Protein AF-A0A2I0R6R6-F1 (afdb_monomer_lite)

Foldseek 3Di:
DQLVPDPVQQLQAAPVSHGDDPVQSVFKFKDAQVVLLVVVVLCVVVVDPDDPVQDPDDDDDDCPPPDLVRQLVVLVVVPAPQQFWKKWHDDNRTIITGGVVSCSRSVCSSPVPDDIDIGGPVNDPHDD

Sequence (128 aa):
MPFSDYIANWIFTDENDQLASQEHQDQIFPLTKEAANFLWDYEMKVGIEISEKYFRSVSTFNSEFSDQQTIKKYLYNLGIPFDQKIFITQQPDTAFVLTYKMVIIYSHNLFFAHDQSVWNKTLSWLPD

Organism: NCBI:txid2058658

Secondary structure (DSSP, 8-state):
--GGGSTTGGGGB-TTS-B--HHHHTTEEEPPHHHHHHHHHHHHHHT----GGG-S-------TT--HHHHHHHHHHTT--TT-EEEEEEETTEEEEEEHHHHHHTHHHHTSSS---EE-TT---S--

pLDDT: mean 86.38, std 9.06, range [47.78, 95.69]

Radius of gyration: 14.96 Å; chains: 1; bounding box: 31×33×40 Å

Structure (mmCIF, N/CA/C/O backbone):
data_AF-A0A2I0R6R6-F1
#
_entry.id   AF-A0A2I0R6R6-F1
#
loop_
_atom_site.group_PDB
_atom_site.id
_atom_site.type_symbol
_atom_site.label_atom_id
_atom_site.label_alt_id
_atom_site.label_comp_id
_atom_site.label_asym_id
_atom_site.label_entity_id
_atom_site.label_seq_id
_atom_site.pdbx_PDB_ins_code
_atom_site.Cartn_x
_atom_site.Cartn_y
_atom_site.Cartn_z
_atom_site.occupancy
_atom_site.B_iso_or_equiv
_atom_site.auth_seq_id
_atom_site.auth_comp_id
_atom_site.auth_asym_id
_atom_site.auth_atom_id
_atom_site.pdbx_PDB_model_num
ATOM 1 N N . MET A 1 1 ? 12.514 -15.211 -0.666 1.00 56.72 1 MET A N 1
ATOM 2 C CA . MET A 1 1 ? 13.018 -14.718 0.630 1.00 56.72 1 MET A CA 1
ATOM 3 C C . MET A 1 1 ? 11.858 -14.807 1.606 1.00 56.72 1 MET A C 1
ATOM 5 O O . MET A 1 1 ? 10.776 -14.386 1.205 1.00 56.72 1 MET A O 1
ATOM 9 N N . PRO A 1 2 ? 12.019 -15.424 2.786 1.00 63.69 2 PRO A N 1
ATOM 10 C CA . PRO A 1 2 ? 10.997 -15.396 3.832 1.00 63.69 2 PRO A CA 1
ATOM 11 C C . PRO A 1 2 ? 10.614 -13.952 4.176 1.00 63.69 2 PRO A C 1
ATOM 13 O O . PRO A 1 2 ? 11.467 -13.069 4.148 1.00 63.69 2 PRO A O 1
ATOM 16 N N . PHE A 1 3 ? 9.342 -13.705 4.489 1.00 67.31 3 PHE A N 1
ATOM 17 C CA . PHE A 1 3 ? 8.840 -12.366 4.815 1.00 67.31 3 PHE A CA 1
ATOM 18 C C . PHE A 1 3 ? 9.573 -11.729 6.007 1.00 67.31 3 PHE A C 1
ATOM 20 O O . PHE A 1 3 ? 9.874 -10.537 5.990 1.00 67.31 3 PHE A O 1
ATOM 27 N N . SER A 1 4 ? 9.939 -12.548 6.998 1.00 68.38 4 SER A N 1
ATOM 28 C CA . SER A 1 4 ? 10.733 -12.150 8.165 1.00 68.38 4 SER A CA 1
ATOM 29 C C . SER A 1 4 ? 12.092 -11.551 7.811 1.00 68.38 4 SER A C 1
ATOM 31 O O . SER A 1 4 ? 12.589 -10.715 8.555 1.00 68.38 4 SER A O 1
ATOM 33 N N . ASP A 1 5 ? 12.678 -11.947 6.682 1.00 67.12 5 ASP A N 1
ATOM 34 C CA . ASP A 1 5 ? 14.032 -11.550 6.290 1.00 67.12 5 ASP A CA 1
ATOM 35 C C . ASP A 1 5 ? 14.020 -10.313 5.379 1.00 67.12 5 ASP A C 1
ATOM 37 O O . ASP A 1 5 ? 15.066 -9.846 4.924 1.00 67.12 5 ASP A O 1
ATOM 41 N N . TYR A 1 6 ? 12.829 -9.784 5.081 1.00 74.44 6 TYR A N 1
ATOM 42 C CA . TYR A 1 6 ? 12.669 -8.603 4.254 1.00 74.44 6 TYR A CA 1
ATOM 43 C C . TYR A 1 6 ? 12.976 -7.333 5.056 1.00 74.44 6 TYR A C 1
ATOM 45 O O . TYR A 1 6 ? 12.436 -7.123 6.140 1.00 74.44 6 TYR A O 1
ATOM 53 N N . ILE A 1 7 ? 13.812 -6.454 4.496 1.00 72.25 7 ILE A N 1
ATOM 54 C CA . ILE A 1 7 ? 14.359 -5.270 5.188 1.00 72.25 7 ILE A CA 1
ATOM 55 C C . ILE A 1 7 ? 13.288 -4.294 5.704 1.00 72.25 7 ILE A C 1
ATOM 57 O O . ILE A 1 7 ? 13.529 -3.551 6.651 1.00 72.25 7 ILE A O 1
ATOM 61 N N . ALA A 1 8 ? 12.097 -4.313 5.105 1.00 80.31 8 ALA A N 1
ATOM 62 C CA . ALA A 1 8 ? 10.976 -3.452 5.466 1.00 80.31 8 ALA A CA 1
ATOM 63 C C . ALA A 1 8 ? 9.806 -4.220 6.113 1.00 80.31 8 ALA A C 1
ATOM 65 O O . ALA A 1 8 ? 8.656 -3.805 6.006 1.00 80.31 8 ALA A O 1
ATOM 66 N N . ASN A 1 9 ? 10.073 -5.358 6.766 1.00 82.81 9 ASN A N 1
ATOM 67 C CA . ASN A 1 9 ? 9.042 -6.142 7.459 1.00 82.81 9 ASN A CA 1
ATOM 68 C C . ASN A 1 9 ? 8.326 -5.354 8.580 1.00 82.81 9 ASN A C 1
ATOM 70 O O . ASN A 1 9 ? 7.158 -5.624 8.851 1.00 82.81 9 ASN A O 1
ATOM 74 N N . TRP A 1 10 ? 8.992 -4.349 9.162 1.00 87.50 10 TRP A N 1
ATOM 75 C CA . TRP A 1 10 ? 8.463 -3.454 10.194 1.00 87.50 10 TRP A CA 1
ATOM 76 C C . TRP A 1 10 ? 7.212 -2.698 9.736 1.00 87.50 10 TRP A C 1
ATOM 78 O O . TRP A 1 10 ? 6.381 -2.342 10.557 1.00 87.50 10 TRP A O 1
ATOM 88 N N . ILE A 1 11 ? 7.023 -2.512 8.424 1.00 90.56 11 ILE A N 1
ATOM 89 C CA . ILE A 1 11 ? 5.799 -1.921 7.866 1.00 90.56 11 ILE A CA 1
ATOM 90 C C . ILE A 1 11 ? 4.561 -2.712 8.308 1.00 90.56 11 ILE A C 1
ATOM 92 O O . ILE A 1 11 ? 3.484 -2.153 8.502 1.00 90.56 11 ILE A O 1
ATOM 96 N N . PHE A 1 12 ? 4.716 -4.020 8.493 1.00 91.69 12 PHE A N 1
ATOM 97 C CA . PHE A 1 12 ? 3.628 -4.940 8.784 1.00 91.69 12 PHE A CA 1
ATOM 98 C C . PHE A 1 12 ? 3.636 -5.415 10.236 1.00 91.69 12 PHE A C 1
ATOM 100 O O . PHE A 1 12 ? 3.260 -6.556 10.524 1.00 91.69 12 PHE A O 1
ATOM 107 N N . THR A 1 13 ? 4.063 -4.548 11.151 1.00 90.38 13 THR A N 1
ATOM 108 C CA . THR A 1 13 ? 3.806 -4.727 12.576 1.00 90.38 13 THR A CA 1
ATOM 109 C C . THR A 1 13 ? 2.443 -4.162 12.967 1.00 90.38 13 THR A C 1
ATOM 111 O O . THR A 1 13 ? 1.887 -3.286 12.301 1.00 90.38 13 THR A O 1
ATOM 114 N N . ASP A 1 14 ? 1.849 -4.731 14.011 1.00 83.44 14 ASP A N 1
ATOM 115 C CA . ASP A 1 14 ? 0.663 -4.171 14.645 1.00 83.44 14 ASP A CA 1
ATOM 116 C C . ASP A 1 14 ? 1.018 -3.026 15.613 1.00 83.44 14 ASP A C 1
ATOM 118 O O . ASP A 1 14 ? 2.167 -2.613 15.744 1.00 83.44 14 ASP A O 1
ATOM 122 N N . GLU A 1 15 ? 0.007 -2.511 16.308 1.00 78.31 15 GLU A N 1
ATOM 123 C CA . GLU A 1 15 ? 0.135 -1.416 17.278 1.00 78.31 15 GLU A CA 1
ATOM 124 C C . GLU A 1 15 ? 1.020 -1.731 18.498 1.00 78.31 15 GLU A C 1
ATOM 126 O O . GLU A 1 15 ? 1.375 -0.818 19.239 1.00 78.31 15 GLU A O 1
ATOM 131 N N . ASN A 1 16 ? 1.382 -3.001 18.702 1.00 84.19 16 ASN A N 1
ATOM 132 C CA . ASN A 1 16 ? 2.280 -3.470 19.758 1.00 84.19 16 ASN A CA 1
ATOM 133 C C . ASN A 1 16 ? 3.646 -3.904 19.193 1.00 84.19 16 ASN A C 1
ATOM 135 O O . ASN A 1 16 ? 4.353 -4.705 19.819 1.00 84.19 16 ASN A O 1
ATOM 139 N N . ASP A 1 17 ? 3.985 -3.440 17.986 1.00 82.62 17 ASP A N 1
ATOM 140 C CA . ASP A 1 17 ? 5.187 -3.805 17.236 1.00 82.62 17 ASP A CA 1
ATOM 141 C C . ASP A 1 17 ? 5.319 -5.318 16.976 1.00 82.62 17 ASP A C 1
ATOM 143 O O . ASP A 1 17 ? 6.414 -5.832 16.728 1.00 82.62 17 ASP A O 1
ATOM 147 N N . GLN A 1 18 ? 4.207 -6.064 17.016 1.00 86.69 18 GLN A N 1
ATOM 148 C CA . GLN A 1 18 ? 4.216 -7.494 16.722 1.00 86.69 18 GLN A CA 1
ATOM 149 C C . GLN A 1 18 ? 4.084 -7.725 15.225 1.00 86.69 18 GLN A C 1
ATOM 151 O O . GLN A 1 18 ? 3.228 -7.150 14.556 1.00 86.69 18 GLN A O 1
ATOM 156 N N . LEU A 1 19 ? 4.933 -8.603 14.695 1.00 84.00 19 LEU A N 1
ATOM 157 C CA . LEU A 1 19 ? 4.920 -8.973 13.285 1.00 84.00 19 LEU A CA 1
ATOM 158 C C . LEU A 1 19 ? 3.559 -9.554 12.878 1.00 84.00 19 LEU A C 1
ATOM 160 O O . LEU A 1 19 ? 2.902 -10.245 13.658 1.00 84.00 19 LEU A O 1
ATOM 164 N N . ALA A 1 20 ? 3.169 -9.306 11.628 1.00 84.50 20 ALA A N 1
ATOM 165 C CA . ALA A 1 20 ? 1.947 -9.820 11.025 1.00 84.50 20 ALA A CA 1
ATOM 166 C C . ALA A 1 20 ? 1.675 -11.298 11.356 1.00 84.50 20 ALA A C 1
ATOM 168 O O . ALA A 1 20 ? 2.571 -12.140 11.275 1.00 84.50 20 ALA A O 1
ATOM 169 N N . SER A 1 21 ? 0.417 -11.631 11.662 1.00 89.88 21 SER A N 1
ATOM 170 C CA . SER A 1 21 ? -0.017 -13.026 11.792 1.00 89.88 21 SER A CA 1
ATOM 171 C C . SER A 1 21 ? 0.223 -13.792 10.486 1.00 89.88 21 SER A C 1
ATOM 173 O O . SER A 1 21 ? 0.298 -13.192 9.413 1.00 89.88 21 SER A O 1
ATOM 175 N N . GLN A 1 22 ? 0.290 -15.125 10.542 1.00 89.12 22 GLN A N 1
ATOM 176 C CA . GLN A 1 22 ? 0.483 -15.924 9.325 1.00 89.12 22 GLN A CA 1
ATOM 177 C C . GLN A 1 22 ? -0.611 -15.657 8.274 1.00 89.12 22 GLN A C 1
ATOM 179 O O . GLN A 1 22 ? -0.305 -15.516 7.096 1.00 89.12 22 GLN A O 1
ATOM 184 N N . GLU A 1 23 ? -1.866 -15.484 8.705 1.00 91.56 23 GLU A N 1
ATOM 185 C CA . GLU A 1 23 ? -2.989 -15.131 7.820 1.00 91.56 23 GLU A CA 1
ATOM 186 C C . GLU A 1 23 ? -2.745 -13.819 7.053 1.00 91.56 23 GLU A C 1
ATOM 188 O O . GLU A 1 23 ? -3.145 -13.674 5.895 1.00 91.56 23 GLU A O 1
ATOM 193 N N . HIS A 1 24 ? -2.110 -12.840 7.700 1.00 92.19 24 HIS A N 1
ATOM 194 C CA . HIS A 1 24 ? -1.768 -11.567 7.074 1.00 92.19 24 HIS A CA 1
ATOM 195 C C . HIS A 1 24 ? -0.548 -11.709 6.159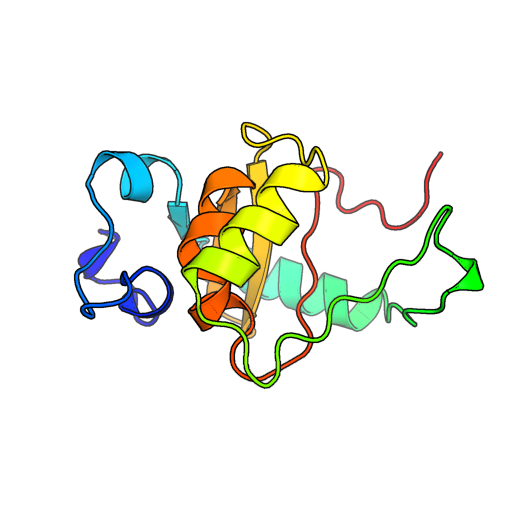 1.00 92.19 24 HIS A C 1
ATOM 197 O O . HIS A 1 24 ? -0.564 -11.199 5.041 1.00 92.19 24 HIS A O 1
ATOM 203 N N . GLN A 1 25 ? 0.482 -12.443 6.592 1.00 89.88 25 GLN A N 1
ATOM 204 C CA . GLN A 1 25 ? 1.675 -12.705 5.780 1.00 89.88 25 GLN A CA 1
ATOM 205 C C . GLN A 1 25 ? 1.330 -13.407 4.461 1.00 89.88 25 GLN A C 1
ATOM 207 O O . GLN A 1 25 ? 1.870 -13.047 3.419 1.00 89.88 25 GLN A O 1
ATOM 212 N N . ASP A 1 26 ? 0.357 -14.320 4.465 1.00 91.38 26 ASP A N 1
ATOM 213 C CA . ASP A 1 26 ? -0.121 -15.015 3.260 1.00 91.38 26 ASP A CA 1
ATOM 214 C C . ASP A 1 26 ? -0.829 -14.082 2.252 1.00 91.38 26 ASP A C 1
ATOM 216 O O . ASP A 1 26 ? -1.164 -14.485 1.134 1.00 91.38 26 ASP A O 1
ATOM 220 N N . GLN A 1 27 ? -1.061 -12.821 2.627 1.00 93.75 27 GLN A N 1
ATOM 221 C CA . GLN A 1 27 ? -1.647 -11.775 1.790 1.00 93.75 27 GLN A CA 1
ATOM 222 C C . GLN A 1 27 ? -0.652 -10.670 1.424 1.00 93.75 27 GLN A C 1
ATOM 224 O O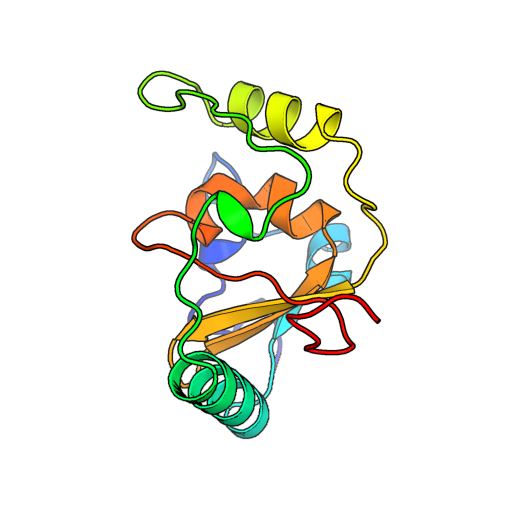 . GLN A 1 27 ? -1.042 -9.735 0.722 1.00 93.75 27 GLN A O 1
ATOM 229 N N . ILE A 1 28 ? 0.607 -10.769 1.863 1.00 92.69 28 ILE A N 1
ATOM 230 C CA . ILE A 1 28 ? 1.656 -9.781 1.613 1.00 92.69 28 ILE A CA 1
ATOM 231 C C . ILE A 1 28 ? 2.784 -10.451 0.833 1.00 92.69 28 ILE A C 1
ATOM 233 O O . ILE A 1 28 ? 3.467 -11.350 1.316 1.00 92.69 28 ILE A O 1
ATOM 237 N N . PHE A 1 29 ? 3.006 -9.985 -0.391 1.00 92.00 29 PHE A N 1
ATOM 238 C CA . PHE A 1 29 ? 3.980 -10.559 -1.310 1.00 92.00 29 PHE A CA 1
ATOM 239 C C . PHE A 1 29 ? 5.033 -9.501 -1.650 1.00 92.00 29 PHE A C 1
ATOM 241 O O . PHE A 1 29 ? 4.784 -8.650 -2.511 1.00 92.00 29 PHE A O 1
ATOM 248 N N . PRO A 1 30 ? 6.209 -9.527 -0.998 1.00 91.75 30 PRO A N 1
ATOM 249 C CA . PRO A 1 30 ? 7.323 -8.671 -1.379 1.00 91.75 30 PRO A CA 1
ATOM 250 C C . PRO A 1 30 ? 7.715 -8.925 -2.832 1.00 91.75 30 PRO A C 1
ATOM 252 O O . PRO A 1 30 ? 7.847 -10.075 -3.265 1.00 91.75 30 PRO A O 1
ATOM 255 N N . LEU A 1 31 ? 7.899 -7.850 -3.588 1.00 91.56 31 LEU A N 1
ATOM 256 C CA . LEU A 1 31 ? 8.353 -7.933 -4.966 1.00 91.56 31 LEU A CA 1
ATOM 257 C C . LEU A 1 31 ? 9.871 -8.118 -5.032 1.00 91.56 31 LEU A C 1
ATOM 259 O O . LEU A 1 31 ? 10.618 -7.786 -4.109 1.00 91.56 31 LEU A O 1
ATOM 263 N N . THR A 1 32 ? 10.339 -8.670 -6.151 1.00 91.94 32 THR A N 1
ATOM 264 C CA . THR A 1 32 ? 11.771 -8.671 -6.458 1.00 91.94 32 THR A CA 1
ATOM 265 C C . THR A 1 32 ? 12.251 -7.236 -6.667 1.00 91.94 32 THR A C 1
ATOM 267 O O . THR A 1 32 ? 11.470 -6.362 -7.045 1.00 91.94 32 THR A O 1
ATOM 270 N N . LYS A 1 33 ? 13.555 -6.993 -6.495 1.00 92.19 33 LYS A N 1
ATOM 271 C CA . LYS A 1 33 ? 14.146 -5.670 -6.758 1.00 92.19 33 LYS A CA 1
ATOM 272 C C . LYS A 1 33 ? 13.865 -5.176 -8.177 1.00 92.19 33 LYS A C 1
ATOM 274 O O . LYS A 1 33 ? 13.617 -3.997 -8.372 1.00 92.19 33 LYS A O 1
ATOM 279 N N . GLU A 1 34 ? 13.899 -6.064 -9.167 1.00 95.50 34 GLU A N 1
ATOM 280 C CA . GLU A 1 34 ? 13.592 -5.722 -10.561 1.00 95.50 34 GLU A CA 1
ATOM 281 C C . GLU A 1 34 ? 12.147 -5.227 -10.722 1.00 95.50 34 GLU A C 1
ATOM 283 O O . GLU A 1 34 ? 11.919 -4.171 -11.306 1.00 95.50 34 GLU A O 1
ATOM 288 N N . ALA A 1 35 ? 11.179 -5.943 -10.143 1.00 94.06 35 ALA A N 1
ATOM 289 C CA . ALA A 1 35 ? 9.774 -5.554 -10.203 1.00 94.06 35 ALA A CA 1
ATOM 290 C C . ALA A 1 35 ? 9.487 -4.267 -9.409 1.00 94.06 35 ALA A C 1
ATOM 292 O O . ALA A 1 35 ? 8.706 -3.436 -9.866 1.00 94.06 35 ALA A O 1
ATOM 293 N N . ALA A 1 36 ? 10.137 -4.077 -8.257 1.00 93.81 36 ALA A N 1
ATOM 294 C CA . ALA A 1 36 ? 10.030 -2.841 -7.485 1.00 93.81 36 ALA A CA 1
ATOM 295 C C . ALA A 1 36 ? 10.561 -1.630 -8.270 1.00 93.81 36 ALA A C 1
ATOM 297 O O . ALA A 1 36 ? 9.852 -0.634 -8.392 1.00 93.81 36 ALA A O 1
ATOM 298 N N . ASN A 1 37 ? 11.739 -1.758 -8.896 1.00 95.69 37 ASN A N 1
ATOM 299 C CA . ASN A 1 37 ? 12.310 -0.685 -9.715 1.00 95.69 37 ASN A CA 1
ATOM 300 C C . ASN A 1 37 ? 11.418 -0.353 -10.914 1.00 95.69 37 ASN A C 1
ATOM 302 O O . ASN A 1 37 ? 11.239 0.816 -11.235 1.00 95.69 37 ASN A O 1
ATOM 306 N N . PHE A 1 38 ? 10.821 -1.363 -11.557 1.00 94.94 38 PHE A N 1
ATOM 307 C CA . PHE A 1 38 ? 9.870 -1.134 -12.644 1.00 94.94 38 PHE A CA 1
ATOM 308 C C . PHE A 1 38 ? 8.674 -0.280 -12.196 1.00 94.94 38 PHE A C 1
ATOM 310 O O . PHE A 1 38 ? 8.318 0.672 -12.890 1.00 94.94 38 PHE A O 1
ATOM 317 N N . LEU A 1 39 ? 8.063 -0.604 -11.050 1.00 93.38 39 LEU A N 1
ATOM 318 C CA . LEU A 1 39 ? 6.922 0.152 -10.520 1.00 93.38 39 LEU A CA 1
ATOM 319 C C . LEU A 1 39 ? 7.319 1.573 -10.119 1.00 93.38 39 LEU A C 1
ATOM 321 O O . LEU A 1 39 ? 6.616 2.518 -10.468 1.00 93.38 39 LEU A O 1
ATOM 325 N N . TRP A 1 40 ? 8.468 1.728 -9.459 1.00 92.69 40 TRP A N 1
ATOM 326 C CA . TRP A 1 40 ? 9.005 3.035 -9.093 1.00 92.69 40 TRP A CA 1
ATOM 327 C C . TRP A 1 40 ? 9.232 3.921 -10.322 1.00 92.69 40 TRP A C 1
ATOM 329 O O . TRP A 1 40 ? 8.746 5.049 -10.392 1.00 92.69 40 TRP A O 1
ATOM 339 N N . ASP A 1 41 ? 9.919 3.391 -11.336 1.00 93.50 41 ASP A N 1
ATOM 340 C CA . ASP A 1 41 ? 10.157 4.097 -12.592 1.00 93.50 41 ASP A CA 1
ATOM 341 C C . ASP A 1 41 ? 8.852 4.458 -13.299 1.00 93.50 41 ASP A C 1
ATOM 343 O O . ASP A 1 41 ? 8.755 5.527 -13.903 1.00 93.50 41 ASP A O 1
ATOM 347 N N . TYR A 1 42 ? 7.862 3.563 -13.263 1.00 91.75 42 TYR A N 1
ATOM 348 C CA . TYR A 1 42 ? 6.547 3.818 -13.833 1.00 91.75 42 TYR A CA 1
ATOM 349 C C . TYR A 1 42 ? 5.860 4.992 -13.129 1.00 91.75 42 TYR A C 1
ATOM 351 O O . TYR A 1 42 ? 5.473 5.943 -13.804 1.00 91.75 42 TYR A O 1
ATOM 359 N N . GLU A 1 43 ? 5.777 4.983 -11.796 1.00 88.81 43 GLU A N 1
ATOM 360 C CA . GLU A 1 43 ? 5.182 6.070 -11.005 1.00 88.81 43 GLU A CA 1
ATOM 361 C C . GLU A 1 43 ? 5.842 7.422 -11.294 1.00 88.81 43 GLU A C 1
ATOM 363 O O . GLU A 1 43 ? 5.154 8.408 -11.573 1.00 88.81 43 GLU A O 1
ATOM 368 N N . MET A 1 44 ? 7.178 7.453 -11.313 1.00 88.31 44 MET A N 1
ATOM 369 C CA . MET A 1 44 ? 7.939 8.672 -11.595 1.00 88.31 44 MET A CA 1
ATOM 370 C C . MET A 1 44 ? 7.726 9.177 -13.028 1.00 88.31 44 MET A C 1
ATOM 372 O O . MET A 1 44 ? 7.696 10.386 -13.254 1.00 88.31 44 MET A O 1
ATOM 376 N N . LYS A 1 45 ? 7.563 8.273 -14.004 1.00 89.62 45 LYS A N 1
ATOM 377 C CA . LYS A 1 45 ? 7.344 8.631 -15.418 1.00 89.62 45 LYS A CA 1
ATOM 378 C C . LYS A 1 45 ? 5.916 9.064 -15.714 1.00 89.62 45 LYS A C 1
ATOM 380 O O . LYS A 1 45 ? 5.735 9.960 -16.534 1.00 89.62 45 LYS A O 1
ATOM 385 N N . VAL A 1 46 ? 4.918 8.430 -15.094 1.00 85.06 46 VAL A N 1
ATOM 386 C CA . VAL A 1 46 ? 3.514 8.841 -15.250 1.00 85.06 46 VAL A CA 1
ATOM 387 C C . VAL A 1 46 ? 3.328 10.255 -14.705 1.00 85.06 46 VAL A C 1
ATOM 389 O O . VAL A 1 46 ? 2.519 11.000 -15.253 1.00 85.06 46 VAL A O 1
ATOM 392 N N . GLY A 1 47 ? 4.100 10.639 -13.679 1.00 78.12 47 GLY A N 1
ATOM 393 C CA . GLY A 1 47 ? 4.121 12.008 -13.172 1.00 78.12 47 GLY A CA 1
ATOM 394 C C . GLY A 1 47 ? 2.735 12.447 -12.719 1.00 78.12 47 GLY A C 1
ATOM 395 O O . GLY A 1 47 ? 2.266 13.510 -13.121 1.00 78.12 47 GLY A O 1
ATOM 396 N N . ILE A 1 48 ? 2.048 11.585 -11.957 1.00 74.19 48 ILE A N 1
ATOM 397 C CA . ILE A 1 48 ? 0.671 11.845 -11.537 1.00 74.19 48 ILE A CA 1
ATOM 398 C C . ILE A 1 48 ? 0.623 13.156 -10.757 1.00 74.19 48 ILE A C 1
ATOM 400 O O . ILE A 1 48 ? 1.045 13.237 -9.606 1.00 74.19 48 ILE A O 1
ATOM 404 N N . GLU A 1 49 ? 0.010 14.166 -11.362 1.00 75.31 49 GLU A N 1
ATOM 405 C CA . GLU A 1 49 ? -0.472 15.330 -10.636 1.00 75.31 49 GLU A CA 1
ATOM 406 C C . GLU A 1 49 ? -1.820 14.979 -10.007 1.00 75.31 49 GLU A C 1
ATOM 408 O O . GLU A 1 49 ? -2.870 15.012 -10.662 1.00 75.31 49 GLU A O 1
ATOM 413 N N . ILE A 1 50 ? -1.792 14.616 -8.723 1.00 75.25 50 ILE A N 1
ATOM 414 C CA . ILE A 1 50 ? -3.010 14.383 -7.949 1.00 75.25 50 ILE A CA 1
ATOM 415 C C . ILE A 1 50 ? -3.747 15.718 -7.830 1.00 75.25 50 ILE A C 1
ATOM 417 O O . ILE A 1 50 ? -3.291 16.664 -7.193 1.00 75.25 50 ILE A O 1
ATOM 421 N N . SER A 1 51 ? -4.905 15.796 -8.478 1.00 81.19 51 SER A N 1
ATOM 422 C CA . SER A 1 51 ? -5.779 16.963 -8.456 1.00 81.19 51 SER A CA 1
ATOM 423 C C . SER A 1 51 ? -7.219 16.498 -8.336 1.00 81.19 51 SER A C 1
ATOM 425 O O . SER A 1 51 ? -7.623 15.545 -9.004 1.00 81.19 51 SER A O 1
ATOM 427 N N . GLU A 1 52 ? -8.008 17.201 -7.523 1.00 84.50 52 GLU A N 1
ATOM 428 C CA . GLU A 1 52 ? -9.422 16.889 -7.279 1.00 84.50 52 GLU A CA 1
ATOM 429 C C . GLU A 1 52 ? -10.235 16.744 -8.576 1.00 84.50 52 GLU A C 1
ATOM 431 O O . GLU A 1 52 ? -11.161 15.941 -8.632 1.00 84.50 52 GLU A O 1
ATOM 436 N N . LYS A 1 53 ? -9.835 17.436 -9.657 1.00 84.62 53 LYS A N 1
ATOM 437 C CA . LYS A 1 53 ? -10.485 17.370 -10.979 1.00 84.62 53 LYS A CA 1
ATOM 438 C C . LYS A 1 53 ? -10.502 15.973 -11.615 1.00 84.62 53 LYS A C 1
ATOM 440 O O . LYS A 1 53 ? -11.283 15.752 -12.536 1.00 84.62 53 LYS A O 1
ATOM 445 N N . TYR A 1 54 ? -9.634 15.059 -11.175 1.00 80.69 54 TYR A N 1
ATOM 446 C CA . TYR A 1 54 ? -9.550 13.691 -11.700 1.00 80.69 54 TYR A CA 1
ATOM 447 C C . TYR A 1 54 ? -10.332 12.670 -10.863 1.00 80.69 54 TYR A C 1
ATOM 449 O O . TYR A 1 54 ? -10.431 11.508 -11.256 1.00 80.69 54 TYR A O 1
ATOM 457 N N . PHE A 1 55 ? -10.925 13.080 -9.739 1.00 83.50 55 PHE A N 1
ATOM 458 C CA . PHE A 1 55 ? -11.673 12.188 -8.859 1.00 83.50 55 PHE A CA 1
ATOM 459 C C . PHE A 1 55 ? -13.174 12.442 -8.966 1.00 83.50 55 PHE A C 1
ATOM 461 O O . PHE A 1 55 ? -13.641 13.577 -8.972 1.00 83.50 55 PHE A O 1
ATOM 468 N N . ARG A 1 56 ? -13.962 11.360 -9.003 1.00 84.50 56 ARG A N 1
ATOM 469 C CA . ARG A 1 56 ? -15.435 11.452 -8.971 1.00 84.50 56 ARG A CA 1
ATOM 470 C C . ARG A 1 56 ? -15.955 11.988 -7.635 1.00 84.50 56 ARG A C 1
ATOM 472 O O . ARG A 1 56 ? -17.020 12.592 -7.590 1.00 84.50 56 ARG A O 1
ATOM 479 N N . SER A 1 57 ? -15.221 11.731 -6.557 1.00 86.94 57 SER A N 1
ATOM 480 C CA . SER A 1 57 ? -15.543 12.162 -5.201 1.00 86.94 57 SER A CA 1
ATOM 481 C C . SER A 1 57 ? -14.258 12.362 -4.411 1.00 86.94 57 SER A C 1
ATOM 483 O O . SER A 1 57 ? -13.364 11.518 -4.482 1.00 86.94 57 SER A O 1
ATOM 485 N N . VAL A 1 58 ? -14.205 13.434 -3.627 1.00 88.00 58 VAL A N 1
ATOM 486 C CA . VAL A 1 58 ? -13.113 13.724 -2.694 1.00 88.00 58 VAL A CA 1
ATOM 487 C C . VAL A 1 58 ? -13.710 13.830 -1.296 1.00 88.00 58 VAL A C 1
ATOM 489 O O . VAL A 1 58 ? -14.733 14.485 -1.097 1.00 88.00 58 VAL A O 1
ATOM 492 N N . SER A 1 59 ? -13.090 13.159 -0.331 1.00 89.25 59 SER A N 1
ATOM 493 C CA . SER A 1 59 ? -13.460 13.239 1.080 1.00 89.25 59 SER A CA 1
ATOM 494 C C . SER A 1 59 ? -12.209 13.350 1.931 1.00 89.25 59 SER A C 1
ATOM 496 O O . SER A 1 59 ? -11.230 12.651 1.675 1.00 89.25 59 SER A O 1
ATOM 498 N N . THR A 1 60 ? -12.269 14.171 2.973 1.00 89.94 60 THR A N 1
ATOM 499 C CA . THR A 1 60 ? -11.159 14.373 3.905 1.00 89.94 60 THR A CA 1
ATOM 500 C C . THR A 1 60 ? -11.527 13.819 5.273 1.00 89.94 60 THR A C 1
ATOM 502 O O . THR A 1 60 ? -12.624 14.061 5.778 1.00 89.94 60 THR A O 1
ATOM 505 N N . PHE A 1 61 ? -10.589 13.112 5.893 1.00 90.38 61 PHE A N 1
ATOM 506 C CA . PHE A 1 61 ? -10.669 12.682 7.282 1.00 90.38 61 PHE A CA 1
ATOM 507 C C . PHE A 1 61 ? -9.455 13.227 8.027 1.00 90.38 61 PHE A C 1
ATOM 509 O O . PHE A 1 61 ? -8.323 12.936 7.654 1.00 90.38 61 PHE A O 1
ATOM 516 N N . ASN A 1 62 ? -9.688 14.048 9.053 1.00 90.19 62 ASN A N 1
ATOM 517 C CA . ASN A 1 62 ? -8.601 14.572 9.872 1.00 90.19 62 ASN A CA 1
ATOM 518 C C . ASN A 1 62 ? -8.144 13.495 10.868 1.00 90.19 62 ASN A C 1
ATOM 520 O O . ASN A 1 62 ? -8.849 13.191 11.831 1.00 90.19 62 ASN A O 1
ATOM 524 N N . SER A 1 63 ? -6.958 12.936 10.632 1.00 87.69 63 SER A N 1
ATOM 525 C CA . SER A 1 63 ? -6.356 11.901 11.472 1.00 87.69 63 SER A CA 1
ATOM 526 C C . SER A 1 63 ? -5.403 12.429 12.549 1.00 87.69 63 SER A C 1
ATOM 528 O O . SER A 1 63 ? -4.868 11.611 13.286 1.00 87.69 63 SER A O 1
ATOM 530 N N . GLU A 1 64 ? -5.196 13.747 12.679 1.00 86.94 64 GLU A N 1
ATOM 531 C CA . GLU A 1 64 ? -4.157 14.355 13.539 1.00 86.94 64 GLU A CA 1
ATOM 532 C C . GLU A 1 64 ? -4.194 13.857 14.994 1.00 86.94 64 GLU A C 1
ATOM 534 O O . GLU A 1 64 ? -3.156 13.579 15.585 1.00 86.94 64 GLU A O 1
ATOM 539 N N . PHE A 1 65 ? -5.397 13.680 15.547 1.00 89.69 65 PHE A N 1
ATOM 540 C CA . PHE A 1 65 ? -5.613 13.186 16.913 1.00 89.69 65 PHE A CA 1
ATOM 541 C C . PHE A 1 65 ? -6.380 11.860 16.956 1.00 89.69 65 PHE A C 1
ATOM 543 O O . PHE A 1 65 ? -6.894 11.472 18.004 1.00 89.69 65 PHE A O 1
ATOM 550 N N . SER A 1 66 ? -6.513 11.184 15.812 1.00 90.62 66 SER A N 1
ATOM 551 C CA . SER A 1 66 ? -7.218 9.906 15.736 1.00 90.62 66 SER A CA 1
ATOM 552 C C . SER A 1 66 ? -6.273 8.759 16.067 1.00 90.62 66 SER A C 1
ATOM 554 O O . SER A 1 66 ? -5.170 8.682 15.530 1.00 90.62 66 SER A O 1
ATOM 556 N N . ASP A 1 67 ? -6.725 7.825 16.901 1.00 89.88 67 ASP A N 1
ATOM 557 C CA . ASP A 1 67 ? -6.007 6.568 17.094 1.00 89.88 67 ASP A CA 1
ATOM 558 C C . ASP A 1 67 ? -6.071 5.675 15.837 1.00 89.88 67 ASP A C 1
ATOM 560 O O . ASP A 1 67 ? -6.883 5.868 14.919 1.00 89.88 67 ASP A O 1
ATOM 564 N N . GLN A 1 68 ? -5.203 4.660 15.795 1.00 85.88 68 GLN A N 1
ATOM 565 C CA . GLN A 1 68 ? -5.136 3.736 14.663 1.00 85.88 68 GLN A CA 1
ATOM 566 C C . GLN A 1 68 ? -6.463 3.002 14.424 1.00 85.88 68 GLN A C 1
ATOM 568 O O . GLN A 1 68 ? -6.816 2.734 13.275 1.00 85.88 68 GLN A O 1
ATOM 573 N N . GLN A 1 69 ? -7.210 2.670 15.481 1.00 89.56 69 GLN A N 1
ATOM 574 C CA . GLN A 1 69 ? -8.479 1.949 15.368 1.00 89.56 69 GLN A CA 1
ATOM 575 C C . GLN A 1 69 ? -9.546 2.803 14.670 1.00 89.56 69 GLN A C 1
ATOM 577 O O . GLN A 1 69 ? -10.298 2.304 13.827 1.00 89.56 69 GLN A O 1
ATOM 582 N N . THR A 1 70 ? -9.578 4.096 14.971 1.00 92.56 70 THR A N 1
ATOM 583 C CA . THR A 1 70 ? -10.477 5.082 14.373 1.00 92.56 70 THR A CA 1
ATOM 584 C C . THR A 1 70 ? -10.160 5.267 12.893 1.00 92.56 70 THR A C 1
ATOM 586 O O . THR A 1 70 ? -11.071 5.203 12.064 1.00 92.56 70 THR A O 1
ATOM 589 N N . ILE A 1 71 ? -8.875 5.391 12.540 1.00 89.81 71 ILE A N 1
ATOM 590 C CA . ILE A 1 71 ? -8.424 5.473 11.141 1.00 89.81 71 ILE A CA 1
ATOM 591 C C . ILE A 1 71 ? -8.813 4.198 10.375 1.00 89.81 71 ILE A C 1
ATOM 593 O O . ILE A 1 71 ? -9.440 4.281 9.317 1.00 89.81 71 ILE A O 1
ATOM 597 N N . LYS A 1 72 ? -8.526 3.010 10.929 1.00 90.00 72 LYS A N 1
ATOM 598 C CA . LYS A 1 72 ? -8.888 1.711 10.327 1.00 90.00 72 LYS A CA 1
ATOM 599 C C . LYS A 1 72 ? -10.393 1.603 10.083 1.00 90.00 72 LYS A C 1
ATOM 601 O O . LYS A 1 72 ? -10.815 1.192 9.004 1.00 90.00 72 LYS A O 1
ATOM 606 N N . LYS A 1 73 ? -11.212 2.001 11.063 1.00 91.81 73 LYS A N 1
ATOM 607 C CA . LYS A 1 73 ? -12.678 1.991 10.952 1.00 91.81 73 LYS A CA 1
ATOM 608 C C . LYS A 1 73 ? -13.180 2.962 9.885 1.00 91.81 73 LYS A C 1
ATOM 610 O O . LYS A 1 73 ? -14.104 2.619 9.151 1.00 91.81 73 LYS A O 1
ATOM 615 N N . TYR A 1 74 ? -12.586 4.152 9.787 1.00 92.25 74 TYR A N 1
ATOM 616 C CA . TYR A 1 74 ? -12.909 5.101 8.725 1.00 92.25 74 TYR A CA 1
ATOM 617 C C . TYR A 1 74 ? -12.626 4.496 7.343 1.00 92.25 74 TYR A C 1
ATOM 619 O O . TYR A 1 74 ? -13.541 4.420 6.525 1.00 92.25 74 TYR A O 1
ATOM 627 N N . LEU A 1 75 ? -11.414 3.976 7.121 1.00 88.88 75 LEU A N 1
ATOM 628 C CA . LEU A 1 75 ? -11.020 3.350 5.853 1.00 88.88 75 LEU A CA 1
ATOM 629 C C . LEU A 1 75 ? -11.886 2.128 5.504 1.00 88.88 75 LEU A C 1
ATOM 631 O O . LEU A 1 75 ? -12.266 1.955 4.348 1.00 88.88 75 LEU A O 1
ATOM 635 N N . TYR A 1 76 ? -12.251 1.310 6.498 1.00 90.19 76 TYR A N 1
ATOM 636 C CA . TYR A 1 76 ? -13.166 0.176 6.325 1.00 90.19 76 TYR A CA 1
ATOM 637 C C . TYR A 1 76 ? -14.527 0.621 5.765 1.00 90.19 76 TYR A C 1
ATOM 639 O O . TYR A 1 76 ? -15.067 -0.003 4.852 1.00 90.19 76 TYR A O 1
ATOM 647 N N . ASN A 1 77 ? -15.068 1.730 6.275 1.00 91.81 77 ASN A N 1
ATOM 648 C CA . ASN A 1 77 ? -16.383 2.239 5.884 1.00 91.81 77 ASN A CA 1
ATOM 649 C C . ASN A 1 77 ? -16.413 2.888 4.490 1.00 91.81 77 ASN A C 1
ATOM 651 O O . ASN A 1 77 ? -17.501 3.167 3.989 1.00 91.81 77 ASN A O 1
ATOM 655 N N . LEU A 1 78 ? -15.260 3.103 3.844 1.00 89.12 78 LEU A N 1
ATOM 656 C CA . LEU A 1 78 ? -15.195 3.621 2.471 1.00 89.12 78 LEU A CA 1
ATOM 657 C C . LEU A 1 78 ? -15.620 2.587 1.412 1.00 89.12 78 LEU A C 1
ATOM 659 O O . LEU A 1 78 ? -15.722 2.931 0.238 1.00 89.12 78 LEU A O 1
ATOM 663 N N . GLY A 1 79 ? -15.874 1.330 1.800 1.00 85.31 79 GLY A N 1
ATOM 664 C CA . GLY A 1 79 ? -16.346 0.290 0.876 1.00 85.31 79 GLY A CA 1
ATOM 665 C C . GLY A 1 79 ? -15.276 -0.191 -0.109 1.00 85.31 79 GLY A C 1
ATOM 666 O O . GLY A 1 79 ? -15.596 -0.622 -1.215 1.00 85.31 79 GLY A O 1
ATOM 667 N N . ILE A 1 80 ? -14.002 -0.102 0.280 1.00 86.44 80 ILE A N 1
ATOM 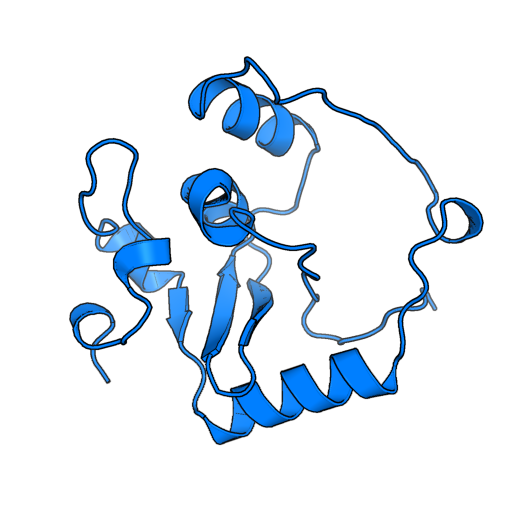668 C CA . ILE A 1 80 ? -12.861 -0.555 -0.523 1.00 86.44 80 ILE A CA 1
ATOM 669 C C . ILE A 1 80 ? -12.952 -2.085 -0.733 1.00 86.44 80 ILE A C 1
ATOM 671 O O . ILE A 1 80 ? -13.256 -2.808 0.218 1.00 86.44 80 ILE A O 1
ATOM 675 N N . PRO A 1 81 ? -12.676 -2.624 -1.938 1.00 89.88 81 PRO A N 1
ATOM 676 C CA . PRO A 1 81 ? -12.768 -4.060 -2.207 1.00 89.88 81 PRO A CA 1
ATOM 677 C C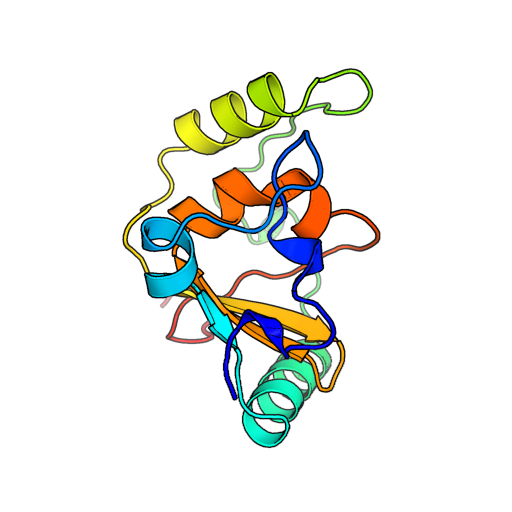 . PRO A 1 81 ? -11.611 -4.829 -1.552 1.00 89.88 81 PRO A C 1
ATOM 679 O O . PRO A 1 81 ? -10.538 -4.980 -2.133 1.00 89.88 81 PRO A O 1
ATOM 682 N N . PHE A 1 82 ? -11.818 -5.333 -0.335 1.00 92.06 82 PHE A N 1
ATOM 683 C CA . PHE A 1 82 ? -10.746 -5.887 0.504 1.00 92.06 82 PHE A CA 1
ATOM 684 C C . PHE A 1 82 ? -9.945 -7.020 -0.120 1.00 92.06 82 PHE A C 1
ATOM 686 O O . PHE A 1 82 ? -8.737 -7.055 0.088 1.00 92.06 82 PHE A O 1
ATOM 693 N N . ASP A 1 83 ? -10.582 -7.895 -0.895 1.00 92.12 83 ASP A N 1
ATOM 694 C CA . ASP A 1 83 ? -9.922 -9.058 -1.501 1.00 92.12 83 ASP A CA 1
ATOM 695 C C . ASP A 1 83 ? -9.105 -8.701 -2.751 1.00 92.12 83 ASP A C 1
ATOM 697 O O . ASP A 1 83 ? -8.325 -9.513 -3.261 1.00 92.12 83 ASP A O 1
ATOM 701 N N . GLN A 1 84 ? -9.261 -7.480 -3.272 1.00 94.00 84 GLN A N 1
ATOM 702 C CA . GLN A 1 84 ? -8.524 -7.048 -4.446 1.00 94.00 84 GLN A CA 1
ATOM 703 C C . GLN A 1 84 ? -7.048 -6.849 -4.094 1.00 94.00 84 GLN A C 1
ATOM 705 O O . GLN A 1 84 ? -6.685 -6.076 -3.207 1.00 94.00 84 GLN A O 1
ATOM 710 N N . LYS A 1 85 ? -6.191 -7.543 -4.849 1.00 94.94 85 LYS A N 1
ATOM 711 C CA . LYS A 1 85 ? -4.740 -7.359 -4.810 1.00 94.94 85 LYS A CA 1
ATOM 712 C C . LYS A 1 85 ? -4.346 -6.081 -5.547 1.00 94.94 85 LYS A C 1
ATOM 714 O O . LYS A 1 85 ? -4.775 -5.870 -6.685 1.00 94.94 85 LYS A O 1
ATOM 719 N N . ILE A 1 86 ? -3.488 -5.303 -4.910 1.00 95.31 86 ILE A N 1
ATOM 720 C CA . ILE A 1 86 ? -2.931 -4.043 -5.385 1.00 95.31 86 ILE A CA 1
ATOM 721 C C . ILE A 1 86 ? -1.407 -4.071 -5.320 1.00 95.31 86 ILE A C 1
ATOM 723 O O . ILE A 1 86 ? -0.825 -4.965 -4.701 1.00 95.31 86 ILE A O 1
ATOM 727 N N . PHE A 1 87 ? -0.781 -3.094 -5.962 1.00 95.31 87 PHE A N 1
ATOM 728 C CA . PHE A 1 87 ? 0.636 -2.796 -5.840 1.00 95.31 87 PHE A CA 1
ATOM 729 C C . PHE A 1 87 ? 0.832 -1.532 -5.008 1.00 95.31 87 PHE A C 1
ATOM 731 O O . PHE A 1 87 ? 0.076 -0.568 -5.150 1.00 95.31 87 PHE A O 1
ATOM 738 N N . ILE A 1 88 ? 1.857 -1.543 -4.164 1.00 93.06 88 ILE A 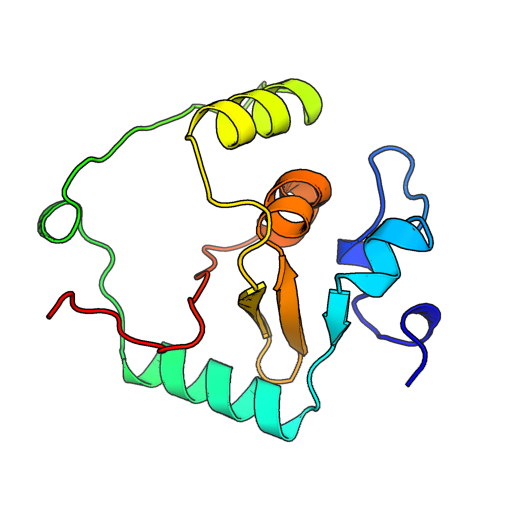N 1
ATOM 739 C CA . ILE A 1 88 ? 2.331 -0.358 -3.455 1.00 93.06 88 ILE A CA 1
ATOM 740 C C . ILE A 1 88 ? 3.854 -0.309 -3.521 1.00 93.06 88 ILE A C 1
ATOM 742 O O . ILE A 1 88 ? 4.533 -1.312 -3.271 1.00 93.06 88 ILE A O 1
ATOM 746 N N . THR A 1 89 ? 4.372 0.862 -3.867 1.00 91.31 89 THR A N 1
ATOM 747 C CA . THR A 1 89 ? 5.802 1.133 -3.999 1.00 91.31 89 THR A CA 1
ATOM 748 C C . THR A 1 89 ? 6.232 1.995 -2.823 1.00 91.31 89 THR A C 1
ATOM 750 O O . THR A 1 89 ? 5.664 3.055 -2.616 1.00 91.31 89 THR A O 1
ATOM 753 N N . GLN A 1 90 ? 7.206 1.548 -2.031 1.00 89.62 90 GLN A N 1
ATOM 754 C CA . GLN A 1 90 ? 7.677 2.283 -0.848 1.00 89.62 90 GLN A CA 1
ATOM 755 C C . GLN A 1 90 ? 8.997 3.008 -1.127 1.00 89.62 90 GLN A C 1
ATOM 757 O O . GLN A 1 90 ? 9.203 4.130 -0.672 1.00 89.62 90 GLN A O 1
ATOM 762 N N . GLN A 1 91 ? 9.894 2.359 -1.872 1.00 89.38 91 GLN A N 1
ATOM 763 C CA . GLN A 1 91 ? 11.201 2.872 -2.295 1.00 89.38 91 GLN A CA 1
ATOM 764 C C . GLN A 1 91 ? 11.572 2.249 -3.653 1.00 89.38 91 GLN A C 1
ATOM 766 O O . GLN A 1 91 ? 10.937 1.264 -4.043 1.00 89.38 91 GLN A O 1
ATOM 771 N N . PRO A 1 92 ? 12.617 2.739 -4.355 1.00 91.81 92 PRO A N 1
ATOM 772 C CA . PRO A 1 92 ? 13.010 2.197 -5.658 1.00 91.81 92 PRO A CA 1
ATOM 773 C C . PRO A 1 92 ? 13.184 0.673 -5.700 1.00 91.81 92 PRO A C 1
ATOM 775 O O . PRO A 1 92 ? 12.815 0.030 -6.674 1.00 91.81 92 PRO A O 1
ATOM 778 N N . ASP A 1 93 ? 13.700 0.063 -4.633 1.00 91.62 93 ASP A N 1
ATOM 779 C CA . ASP A 1 93 ? 13.933 -1.382 -4.561 1.00 91.62 93 ASP A CA 1
ATOM 780 C C . ASP A 1 93 ? 12.953 -2.128 -3.639 1.00 91.62 93 ASP A C 1
ATOM 782 O O . ASP A 1 93 ? 13.114 -3.333 -3.414 1.00 91.62 93 ASP A O 1
ATOM 786 N N . THR A 1 94 ? 11.934 -1.428 -3.130 1.00 91.06 94 THR A N 1
ATOM 787 C CA . THR A 1 94 ? 11.009 -1.928 -2.111 1.00 91.06 94 THR A CA 1
ATOM 788 C C . THR A 1 94 ? 9.563 -1.699 -2.534 1.00 91.06 94 THR A C 1
ATOM 790 O O . THR A 1 94 ? 9.055 -0.578 -2.502 1.00 91.06 94 THR A O 1
ATOM 793 N N . ALA A 1 95 ? 8.878 -2.782 -2.898 1.00 92.38 95 ALA A N 1
ATOM 794 C CA . ALA A 1 95 ? 7.478 -2.764 -3.303 1.00 92.38 95 ALA A CA 1
ATOM 795 C C . ALA A 1 95 ? 6.788 -4.088 -2.957 1.00 92.38 95 ALA A C 1
ATOM 797 O O . ALA A 1 95 ? 7.441 -5.121 -2.771 1.00 92.38 95 ALA A O 1
ATOM 798 N N . PHE A 1 96 ? 5.458 -4.070 -2.907 1.00 93.75 96 PHE A N 1
ATOM 799 C CA . PHE A 1 96 ? 4.654 -5.222 -2.506 1.00 93.75 96 PHE A CA 1
ATOM 800 C C . PHE A 1 96 ? 3.436 -5.407 -3.405 1.00 93.75 96 PHE A C 1
ATOM 802 O O . PHE A 1 96 ? 2.838 -4.437 -3.872 1.00 93.75 96 PHE A O 1
ATOM 809 N N . VAL A 1 97 ? 3.019 -6.663 -3.567 1.00 95.19 97 VAL A N 1
ATOM 810 C CA . VAL A 1 97 ? 1.621 -6.993 -3.861 1.00 95.19 97 VAL A CA 1
ATOM 811 C C . VAL A 1 97 ? 0.935 -7.310 -2.546 1.00 95.19 97 VAL A C 1
ATOM 813 O O . VAL A 1 97 ? 1.428 -8.144 -1.791 1.00 95.19 97 VAL A O 1
ATOM 816 N N . LEU A 1 98 ? -0.212 -6.704 -2.276 1.00 94.88 98 LEU A N 1
ATOM 817 C CA . LEU A 1 98 ? -1.003 -7.027 -1.090 1.00 94.88 98 LEU A CA 1
ATOM 818 C C . LEU A 1 98 ? -2.485 -6.743 -1.307 1.00 94.88 98 LEU A C 1
ATOM 820 O O . LEU A 1 98 ? -2.866 -6.165 -2.320 1.00 94.88 98 LEU A O 1
ATOM 824 N N . THR A 1 99 ? -3.342 -7.222 -0.413 1.00 95.31 99 THR A N 1
ATOM 825 C CA . THR A 1 99 ? -4.786 -6.963 -0.485 1.00 95.31 99 THR A CA 1
ATOM 826 C C . THR A 1 99 ? -5.125 -5.602 0.123 1.00 95.31 99 THR A C 1
ATOM 828 O O . THR A 1 99 ? -4.426 -5.128 1.022 1.00 95.31 99 THR A O 1
ATOM 831 N N . TYR A 1 100 ? -6.222 -4.967 -0.300 1.00 93.69 100 TYR A N 1
ATOM 832 C CA . TYR A 1 100 ? -6.699 -3.750 0.374 1.00 93.69 100 TYR A CA 1
ATOM 833 C C . TYR A 1 100 ? -6.980 -3.976 1.868 1.00 93.69 100 TYR A C 1
ATOM 835 O O . TYR A 1 100 ? -6.777 -3.059 2.662 1.00 93.69 100 TYR A O 1
ATOM 843 N N . LYS A 1 101 ? -7.360 -5.200 2.277 1.00 94.12 101 LYS A N 1
ATOM 844 C CA . LYS A 1 101 ? -7.429 -5.585 3.700 1.00 94.12 101 LYS A CA 1
ATOM 845 C C . LYS A 1 101 ? -6.115 -5.256 4.422 1.00 94.12 101 LYS A C 1
ATOM 847 O O . LYS A 1 101 ? -6.141 -4.644 5.487 1.00 94.12 101 LYS A O 1
ATOM 852 N N . MET A 1 102 ? -4.974 -5.622 3.832 1.00 94.38 102 MET A N 1
ATOM 853 C CA . MET A 1 102 ? -3.654 -5.362 4.415 1.00 94.38 102 MET A CA 1
ATOM 854 C C . MET A 1 102 ? -3.293 -3.872 4.382 1.00 94.38 102 MET A C 1
ATOM 856 O O . MET A 1 102 ? -2.739 -3.382 5.362 1.00 94.38 102 MET A O 1
ATOM 860 N N . VAL A 1 103 ? -3.674 -3.130 3.331 1.00 92.62 103 VAL A N 1
ATOM 861 C CA . VAL A 1 103 ? -3.496 -1.660 3.288 1.00 92.62 103 VAL A CA 1
ATOM 862 C C . VAL A 1 103 ? -4.149 -0.998 4.500 1.00 92.62 103 VAL A C 1
ATOM 864 O O . VAL A 1 103 ? -3.545 -0.147 5.142 1.00 92.62 103 VAL A O 1
ATOM 867 N N . ILE A 1 104 ? -5.381 -1.398 4.823 1.00 91.88 104 ILE A N 1
ATOM 868 C CA . ILE A 1 104 ? -6.146 -0.804 5.923 1.00 91.88 104 ILE A CA 1
ATOM 869 C C . ILE A 1 104 ? -5.550 -1.199 7.274 1.00 91.88 104 ILE A C 1
ATOM 871 O O . ILE A 1 104 ? -5.350 -0.341 8.128 1.00 91.88 104 ILE A O 1
ATOM 875 N N . ILE A 1 105 ? -5.241 -2.483 7.477 1.00 91.81 105 ILE A N 1
ATOM 876 C CA . ILE A 1 105 ? -4.698 -2.976 8.753 1.00 91.81 105 ILE A CA 1
ATOM 877 C C . ILE A 1 105 ? -3.352 -2.313 9.084 1.00 91.81 105 ILE A C 1
ATOM 879 O O . ILE A 1 105 ? -3.119 -1.962 10.242 1.00 91.81 105 ILE A O 1
ATOM 883 N N . TYR A 1 106 ? -2.501 -2.094 8.080 1.00 91.75 106 TYR A N 1
ATOM 884 C CA . TYR A 1 106 ? -1.145 -1.562 8.249 1.00 91.75 106 TYR A CA 1
ATOM 885 C C . TYR A 1 106 ? -0.996 -0.100 7.807 1.00 91.75 106 TYR A C 1
ATOM 887 O O . TYR A 1 106 ? 0.118 0.384 7.620 1.00 91.75 106 TYR A O 1
ATOM 895 N N . SER A 1 107 ? -2.108 0.633 7.671 1.00 89.50 107 SER A N 1
ATOM 896 C CA . SER A 1 107 ? -2.115 1.998 7.126 1.00 89.50 107 SER A CA 1
ATOM 897 C C . SER A 1 107 ? -1.196 2.960 7.888 1.00 89.50 107 SER A C 1
ATOM 899 O O . SER A 1 107 ? -0.559 3.818 7.291 1.00 89.50 107 SER A O 1
ATOM 901 N N . HIS A 1 108 ? -1.096 2.804 9.207 1.00 86.44 108 HIS A N 1
ATOM 902 C CA . HIS A 1 108 ? -0.279 3.659 10.067 1.00 86.44 108 HIS A CA 1
ATOM 903 C C . HIS A 1 108 ? 1.218 3.639 9.713 1.00 86.44 108 HIS A C 1
ATOM 905 O O . HIS A 1 108 ? 1.864 4.678 9.790 1.00 86.44 108 HIS A O 1
ATOM 911 N N . ASN A 1 109 ? 1.745 2.493 9.273 1.00 89.31 109 ASN A N 1
ATOM 912 C CA . ASN A 1 109 ? 3.138 2.363 8.851 1.00 89.31 109 ASN A CA 1
ATOM 913 C C . ASN A 1 109 ? 3.301 2.569 7.341 1.00 89.31 109 ASN A C 1
ATOM 915 O O . ASN A 1 109 ? 4.257 3.209 6.912 1.00 89.31 109 ASN A O 1
ATOM 919 N N . LEU A 1 110 ? 2.349 2.078 6.534 1.00 90.25 110 LEU A N 1
ATOM 920 C CA . LEU A 1 110 ? 2.390 2.208 5.071 1.00 90.25 110 LEU A CA 1
ATOM 921 C C . LEU A 1 110 ? 2.379 3.665 4.592 1.00 90.25 110 LEU A C 1
ATOM 923 O O . LEU A 1 110 ? 2.955 3.956 3.548 1.00 90.25 110 LEU A O 1
ATOM 927 N N . PHE A 1 111 ? 1.733 4.562 5.344 1.00 86.94 111 PHE A N 1
ATOM 928 C CA . PHE A 1 111 ? 1.564 5.980 5.003 1.00 86.94 111 PHE A CA 1
ATOM 929 C C . PHE A 1 111 ? 2.279 6.921 5.990 1.00 86.94 111 PHE A C 1
ATOM 931 O O . PHE A 1 111 ? 1.898 8.080 6.124 1.00 86.94 111 PHE A O 1
ATOM 938 N N . PHE A 1 112 ? 3.295 6.436 6.713 1.00 77.06 112 PHE A N 1
ATOM 939 C CA . PHE A 1 112 ? 3.889 7.162 7.843 1.00 77.06 112 PHE A CA 1
ATOM 940 C C . PHE A 1 112 ? 4.584 8.485 7.469 1.00 77.06 112 PHE A C 1
ATOM 942 O O . PHE A 1 112 ? 4.523 9.443 8.236 1.00 77.06 112 PHE A O 1
ATOM 949 N N . ALA A 1 113 ? 5.272 8.549 6.324 1.00 70.38 113 ALA A N 1
ATOM 950 C CA . ALA A 1 113 ? 6.209 9.645 6.043 1.00 70.38 113 ALA A CA 1
ATOM 951 C C . ALA A 1 113 ? 5.884 10.484 4.800 1.00 70.38 113 ALA A C 1
ATOM 953 O O . ALA A 1 113 ? 6.220 11.669 4.756 1.00 70.38 113 ALA A O 1
ATOM 954 N N . HIS A 1 114 ? 5.284 9.882 3.774 1.00 70.62 114 HIS A N 1
ATOM 955 C CA . HIS A 1 114 ? 5.166 10.486 2.448 1.00 70.62 114 HIS A CA 1
ATOM 956 C C . HIS A 1 114 ? 3.829 10.144 1.802 1.00 70.62 114 HIS A C 1
ATOM 958 O O . HIS A 1 114 ? 3.191 9.156 2.169 1.00 70.62 114 HIS A O 1
ATOM 964 N N . ASP A 1 115 ? 3.461 10.924 0.788 1.00 75.25 115 ASP A N 1
ATOM 965 C CA . ASP A 1 115 ? 2.390 10.556 -0.128 1.00 75.25 115 ASP A CA 1
ATOM 966 C C . ASP A 1 115 ? 2.737 9.218 -0.792 1.00 75.25 115 ASP A C 1
ATOM 968 O O . ASP A 1 115 ? 3.874 8.976 -1.209 1.00 75.25 115 ASP A O 1
ATOM 972 N N . GLN A 1 116 ? 1.759 8.322 -0.852 1.00 83.88 116 GLN A N 1
ATOM 973 C CA . GLN A 1 116 ? 1.912 6.988 -1.420 1.00 83.88 116 GLN A CA 1
ATOM 974 C C . GLN A 1 116 ? 0.780 6.732 -2.398 1.00 83.88 116 GLN A C 1
ATOM 976 O O . GLN A 1 116 ? -0.383 7.037 -2.122 1.00 83.88 116 GLN A O 1
ATOM 981 N N . SER A 1 117 ? 1.125 6.128 -3.528 1.00 84.75 117 SER A N 1
ATOM 982 C CA . SER A 1 117 ? 0.149 5.679 -4.512 1.00 84.75 117 SER A CA 1
ATOM 983 C C . SER A 1 117 ? -0.122 4.190 -4.339 1.00 84.75 117 SER A C 1
ATOM 985 O O . SER A 1 117 ? 0.776 3.396 -4.062 1.00 84.75 117 SER A O 1
ATOM 987 N N . VAL A 1 118 ? -1.386 3.808 -4.508 1.00 89.25 118 VAL A N 1
ATOM 988 C CA . VAL A 1 118 ? -1.819 2.409 -4.516 1.00 89.25 118 VAL A CA 1
ATOM 989 C C . VAL A 1 118 ? -2.401 2.110 -5.884 1.00 89.25 118 VAL A C 1
ATOM 991 O O . VAL A 1 118 ? -3.361 2.753 -6.309 1.00 89.25 118 VAL A O 1
ATOM 994 N N . TRP A 1 119 ? -1.847 1.108 -6.557 1.00 89.56 119 TRP A N 1
ATOM 995 C CA . TRP A 1 119 ? -2.236 0.760 -7.916 1.00 89.56 119 TRP A CA 1
ATOM 996 C C . TRP A 1 119 ? -3.010 -0.540 -7.965 1.00 89.56 119 TRP A C 1
ATOM 998 O O . TRP A 1 119 ? -2.641 -1.540 -7.353 1.00 89.56 119 TRP A O 1
ATOM 1008 N N . ASN A 1 120 ? -4.065 -0.570 -8.770 1.00 88.75 120 ASN A N 1
ATOM 1009 C CA . ASN A 1 120 ? -4.644 -1.841 -9.172 1.00 88.75 120 ASN A CA 1
ATOM 1010 C C . ASN A 1 120 ? -3.687 -2.587 -10.127 1.00 88.75 120 ASN A C 1
ATOM 1012 O O . ASN A 1 120 ? -2.664 -2.069 -10.577 1.00 88.75 120 ASN A O 1
ATOM 1016 N N . LYS A 1 121 ? -4.046 -3.821 -10.489 1.00 85.12 121 LYS A N 1
ATOM 1017 C CA . LYS A 1 121 ? -3.211 -4.639 -11.377 1.00 85.12 121 LYS A CA 1
ATOM 1018 C C . LYS A 1 121 ? -3.067 -4.108 -12.801 1.00 85.12 121 LYS A C 1
ATOM 1020 O O . LYS A 1 121 ? -2.179 -4.570 -13.508 1.00 85.12 121 LYS A O 1
ATOM 1025 N N . THR A 1 122 ? -3.952 -3.217 -13.243 1.00 87.12 122 THR A N 1
ATOM 1026 C CA . THR A 1 122 ? -3.911 -2.700 -14.613 1.00 87.12 122 THR A CA 1
ATOM 1027 C C . THR A 1 122 ? -2.899 -1.568 -14.756 1.00 87.12 122 THR A C 1
ATOM 1029 O O . THR A 1 122 ? -2.544 -1.232 -15.880 1.00 87.12 122 THR A O 1
ATOM 1032 N N . LEU A 1 123 ? -2.434 -0.993 -13.633 1.00 85.44 123 LEU A N 1
ATOM 1033 C CA . LEU A 1 123 ? -1.597 0.212 -13.585 1.00 85.44 123 LEU A CA 1
ATOM 1034 C C . LEU A 1 123 ? -2.228 1.402 -14.334 1.00 85.44 123 LEU A C 1
ATOM 1036 O O . LEU A 1 123 ? -1.560 2.391 -14.632 1.00 85.44 123 LEU A O 1
ATOM 1040 N N . SER A 1 124 ? -3.523 1.319 -14.644 1.00 78.44 124 SER A N 1
ATOM 1041 C CA . SER A 1 124 ? -4.241 2.332 -15.408 1.00 78.44 124 SER A CA 1
ATOM 1042 C C . SER A 1 124 ? -4.614 3.472 -14.475 1.00 78.44 124 SER A C 1
ATOM 1044 O O . SER A 1 124 ? -5.383 3.284 -13.535 1.00 78.44 124 SER A O 1
ATOM 1046 N N . TRP A 1 125 ? -4.067 4.655 -14.744 1.00 67.44 125 TRP A N 1
ATOM 1047 C CA . TRP A 1 125 ? -4.429 5.878 -14.029 1.00 67.44 125 TRP A CA 1
ATOM 1048 C C . TRP A 1 125 ? -5.744 6.489 -14.539 1.00 67.44 125 TRP A C 1
ATOM 1050 O O . TRP A 1 125 ? -6.511 7.062 -13.770 1.00 67.44 125 TRP A O 1
ATOM 1060 N N . LEU A 1 126 ? -6.025 6.357 -15.838 1.00 59.34 126 LEU A N 1
ATOM 1061 C CA . LEU A 1 126 ? -7.248 6.864 -16.453 1.00 59.34 126 LEU A CA 1
ATOM 1062 C C . LEU A 1 126 ? -8.312 5.758 -16.503 1.00 59.34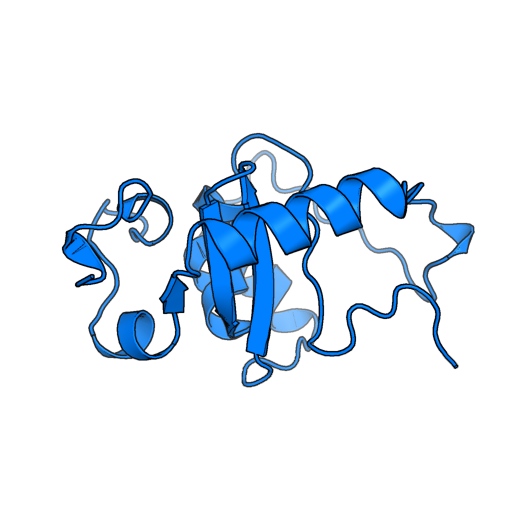 126 LEU A C 1
ATOM 1064 O O . LEU A 1 126 ? -7.968 4.618 -16.826 1.00 59.34 126 LEU A O 1
ATOM 1068 N N . PRO A 1 127 ? -9.584 6.064 -16.197 1.00 52.19 127 PRO A N 1
ATOM 1069 C CA . PRO A 1 127 ? -10.678 5.170 -16.544 1.00 52.19 127 PRO A CA 1
ATOM 1070 C C . PRO A 1 127 ? -10.814 5.093 -18.072 1.00 52.19 127 PRO A C 1
ATOM 1072 O O . PRO A 1 127 ? -10.613 6.103 -18.750 1.00 52.19 127 PRO A O 1
ATOM 1075 N N . ASP A 1 128 ? -11.157 3.907 -18.580 1.00 47.78 128 ASP A N 1
ATOM 1076 C CA . ASP A 1 128 ? -11.623 3.720 -19.963 1.00 47.78 128 ASP A CA 1
ATOM 1077 C C . ASP A 1 128 ? -12.886 4.552 -20.259 1.00 47.78 128 ASP A C 1
ATOM 1079 O O . ASP A 1 128 ? -13.736 4.707 -19.341 1.00 47.78 128 ASP A O 1
#